Protein AF-A0A7S3RZK5-F1 (afdb_monomer_lite)

Radius of gyration: 21.41 Å; chains: 1; bounding box: 45×24×68 Å

Organism: NCBI:txid141414

Structure (mmCIF, N/CA/C/O backbone):
data_AF-A0A7S3RZK5-F1
#
_entry.id   AF-A0A7S3RZK5-F1
#
loop_
_atom_site.group_PDB
_atom_site.id
_atom_site.type_symbol
_atom_site.label_atom_id
_atom_site.label_alt_id
_atom_site.label_comp_id
_atom_site.label_asym_id
_atom_site.label_entity_id
_atom_site.label_seq_id
_atom_site.pdbx_PDB_ins_code
_atom_site.Cartn_x
_atom_site.Cartn_y
_atom_site.Cartn_z
_atom_site.occupancy
_atom_site.B_iso_or_equiv
_atom_site.auth_seq_id
_atom_site.auth_comp_id
_atom_site.auth_asym_id
_atom_site.auth_atom_id
_atom_site.pdbx_PDB_model_num
ATOM 1 N N . ASP A 1 1 ? 2.583 4.835 -4.599 1.00 79.00 1 ASP A N 1
ATOM 2 C CA . ASP A 1 1 ? 1.364 4.119 -5.020 1.00 79.00 1 ASP A CA 1
ATOM 3 C C . ASP A 1 1 ? 0.151 4.639 -4.247 1.00 79.00 1 ASP A C 1
ATOM 5 O O . ASP A 1 1 ? 0.311 5.021 -3.089 1.00 79.00 1 ASP A O 1
ATOM 9 N N . ALA A 1 2 ? -1.035 4.698 -4.861 1.00 76.56 2 ALA A N 1
ATOM 10 C CA . ALA A 1 2 ? -2.255 5.162 -4.192 1.00 76.56 2 ALA A CA 1
ATOM 11 C C . ALA A 1 2 ? -2.693 4.225 -3.050 1.00 76.56 2 ALA A C 1
ATOM 13 O O . ALA A 1 2 ? -3.245 4.700 -2.056 1.00 76.56 2 ALA A O 1
ATOM 14 N N . ASN A 1 3 ? -2.404 2.924 -3.165 1.00 83.25 3 ASN A N 1
ATOM 15 C CA . ASN A 1 3 ? -2.716 1.927 -2.141 1.00 83.25 3 ASN A CA 1
ATOM 16 C C . ASN A 1 3 ? -1.779 2.054 -0.932 1.00 83.25 3 ASN A C 1
ATOM 18 O O . ASN A 1 3 ? -2.255 2.138 0.197 1.00 83.25 3 ASN A O 1
ATOM 22 N N . ILE A 1 4 ? -0.468 2.194 -1.169 1.00 85.94 4 ILE A N 1
ATOM 23 C CA . ILE A 1 4 ? 0.538 2.445 -0.117 1.00 85.94 4 ILE A CA 1
ATOM 24 C C . ILE A 1 4 ? 0.202 3.734 0.648 1.00 85.94 4 ILE A C 1
ATOM 26 O O . ILE A 1 4 ? 0.128 3.735 1.873 1.00 85.94 4 ILE A O 1
ATOM 30 N N . GLY A 1 5 ? -0.125 4.819 -0.061 1.00 87.12 5 GLY A N 1
ATOM 31 C CA . GLY A 1 5 ? -0.511 6.075 0.590 1.00 87.12 5 GLY A CA 1
ATOM 32 C C . GLY A 1 5 ? -1.835 5.994 1.368 1.00 87.12 5 GLY A C 1
ATOM 33 O O . GLY A 1 5 ? -2.051 6.770 2.301 1.00 87.12 5 GLY A O 1
ATOM 34 N N . ALA A 1 6 ? -2.741 5.080 1.008 1.00 86.62 6 ALA A N 1
ATOM 35 C CA . ALA A 1 6 ? -3.950 4.813 1.786 1.00 86.62 6 ALA A CA 1
ATOM 36 C C . ALA A 1 6 ? -3.631 4.029 3.070 1.00 86.62 6 ALA A C 1
ATOM 38 O O . ALA A 1 6 ? -4.172 4.360 4.126 1.00 86.62 6 ALA A O 1
ATOM 39 N N . LEU A 1 7 ? -2.721 3.053 2.995 1.00 88.44 7 LEU A N 1
ATOM 40 C CA . LEU A 1 7 ? -2.244 2.283 4.145 1.00 88.44 7 LEU A CA 1
ATOM 41 C C . LEU A 1 7 ? -1.540 3.174 5.177 1.00 88.44 7 LEU A C 1
ATOM 43 O O . LEU A 1 7 ? -1.897 3.153 6.352 1.00 88.44 7 LEU A O 1
ATOM 47 N N . GLU A 1 8 ? -0.629 4.046 4.742 1.00 90.06 8 GLU A N 1
ATOM 48 C CA . GLU A 1 8 ? 0.073 4.988 5.629 1.00 90.06 8 GLU A CA 1
ATOM 49 C C . GLU A 1 8 ? -0.892 5.939 6.352 1.00 90.06 8 GLU A C 1
ATOM 51 O O . GLU A 1 8 ? -0.772 6.185 7.555 1.00 90.06 8 GLU A O 1
ATOM 56 N N . LYS A 1 9 ? -1.902 6.453 5.637 1.00 88.00 9 LYS A N 1
ATOM 57 C CA . LYS A 1 9 ? -2.946 7.302 6.231 1.00 88.00 9 LYS A CA 1
ATOM 58 C C . LYS A 1 9 ? -3.787 6.544 7.250 1.00 88.00 9 LYS A C 1
ATOM 60 O O . LYS A 1 9 ? -4.180 7.132 8.256 1.00 88.00 9 LYS A O 1
ATOM 65 N N . ALA A 1 10 ? -4.076 5.273 6.990 1.00 86.62 10 ALA A N 1
ATOM 66 C CA . ALA A 1 10 ? -4.800 4.428 7.923 1.00 86.62 10 ALA A CA 1
ATOM 67 C C . ALA A 1 10 ? -3.999 4.168 9.199 1.00 86.62 10 ALA A C 1
ATOM 69 O O . ALA A 1 10 ? -4.529 4.389 10.285 1.00 86.62 10 ALA A O 1
ATOM 70 N N . ILE A 1 11 ? -2.723 3.796 9.070 1.00 89.06 11 ILE A N 1
ATOM 71 C CA . ILE A 1 11 ? -1.801 3.615 10.200 1.00 89.06 11 ILE A CA 1
ATOM 72 C C . ILE A 1 11 ? -1.787 4.878 11.064 1.00 89.06 11 ILE A C 1
ATOM 74 O O . ILE A 1 11 ? -2.095 4.822 12.254 1.00 89.06 11 ILE A O 1
ATOM 78 N N . ALA A 1 12 ? -1.549 6.039 10.448 1.00 89.44 12 ALA A N 1
ATOM 79 C CA . ALA A 1 12 ? -1.495 7.311 11.162 1.00 89.44 12 ALA A CA 1
ATOM 80 C C . ALA A 1 12 ? -2.832 7.697 11.822 1.00 89.44 12 ALA A C 1
ATOM 82 O O . ALA A 1 12 ? -2.841 8.381 12.847 1.00 89.44 12 ALA A O 1
ATOM 83 N N . ALA A 1 13 ? -3.971 7.309 11.240 1.00 86.06 13 ALA A N 1
ATOM 84 C CA . ALA A 1 13 ? -5.282 7.556 11.831 1.00 86.06 13 ALA A CA 1
ATOM 85 C C . ALA A 1 13 ? -5.532 6.661 13.052 1.00 86.06 13 ALA A C 1
ATOM 87 O O . ALA A 1 13 ? -6.037 7.148 14.064 1.00 86.06 13 ALA A O 1
ATOM 88 N N . ILE A 1 14 ? -5.152 5.384 12.981 1.00 85.31 14 ILE A N 1
ATOM 89 C CA . ILE A 1 14 ? -5.329 4.422 14.075 1.00 85.31 14 ILE A CA 1
ATOM 90 C C . ILE A 1 14 ? -4.403 4.765 15.246 1.00 85.31 14 ILE A C 1
ATOM 92 O O . ILE A 1 14 ? -4.875 4.852 16.376 1.00 85.31 14 ILE A O 1
ATOM 96 N N . GLU A 1 15 ? -3.133 5.093 14.984 1.00 86.00 15 GLU A N 1
ATOM 97 C CA . GLU A 1 15 ? -2.169 5.517 16.016 1.00 86.00 15 GLU A CA 1
ATOM 98 C C . GLU A 1 15 ? -2.607 6.790 16.762 1.00 86.00 15 GLU A C 1
ATOM 100 O O . GLU A 1 15 ? -2.279 6.984 17.930 1.00 86.00 15 GLU A O 1
ATOM 105 N N . LYS A 1 16 ? -3.389 7.658 16.110 1.00 86.00 16 LYS A N 1
ATOM 106 C CA . LYS A 1 16 ? -3.956 8.876 16.713 1.00 86.00 16 LYS A CA 1
ATOM 107 C C . LYS A 1 16 ? -5.286 8.642 17.438 1.00 86.00 16 LYS A C 1
ATOM 109 O O . LYS A 1 16 ? -5.941 9.612 17.817 1.00 86.00 16 LYS A O 1
ATOM 114 N N . GLY A 1 17 ? -5.728 7.392 17.585 1.00 78.25 17 GLY A N 1
ATOM 115 C CA . GLY A 1 17 ? -7.019 7.054 18.191 1.00 78.25 17 GLY A CA 1
ATOM 116 C C . GLY A 1 17 ? -8.225 7.434 17.326 1.00 78.25 17 GLY A C 1
ATOM 117 O O . GLY A 1 17 ? -9.355 7.451 17.803 1.00 78.25 17 GLY A O 1
ATOM 118 N N . MET A 1 18 ? -8.015 7.730 16.039 1.00 78.50 18 MET A N 1
ATOM 119 C CA . MET A 1 18 ? -9.075 8.082 15.087 1.00 78.50 18 MET A CA 1
ATOM 120 C C . MET A 1 18 ? -9.575 6.865 14.291 1.00 78.50 18 MET A C 1
ATOM 122 O O . MET A 1 18 ? -10.191 7.033 13.237 1.00 78.50 18 MET A O 1
ATOM 126 N N . GLY A 1 19 ? -9.344 5.643 14.788 1.00 77.06 19 GLY A N 1
ATOM 127 C CA . GLY A 1 19 ? -9.740 4.394 14.127 1.00 77.06 19 GLY A CA 1
ATOM 128 C C . GLY A 1 19 ? -11.234 4.332 13.793 1.00 77.06 19 GLY A C 1
ATOM 129 O O . GLY A 1 19 ? -11.593 3.957 12.684 1.00 77.06 19 GLY A O 1
ATOM 130 N N . GLY A 1 20 ? -12.109 4.815 14.680 1.00 76.69 20 GLY A N 1
ATOM 131 C CA . GLY A 1 20 ? -13.554 4.868 14.412 1.00 76.69 20 GLY A CA 1
ATOM 132 C C . GLY A 1 20 ? -13.951 5.846 13.296 1.00 76.69 20 GLY A C 1
ATOM 133 O O . GLY A 1 20 ? -14.868 5.572 12.526 1.00 76.69 20 GLY A O 1
ATOM 134 N N . SER A 1 21 ? -13.232 6.966 13.156 1.00 80.12 21 SER A N 1
ATOM 135 C CA . SER A 1 21 ? -13.462 7.937 12.074 1.00 80.12 21 SER A CA 1
ATOM 136 C C . SER A 1 21 ? -12.925 7.419 10.738 1.00 80.12 21 SER A C 1
ATOM 138 O O . SER A 1 21 ? -13.557 7.609 9.699 1.00 80.12 21 SER A O 1
ATOM 140 N N . LEU A 1 22 ? -11.805 6.683 10.766 1.00 82.38 22 LEU A N 1
ATOM 141 C CA . LEU A 1 22 ? -11.221 6.031 9.594 1.00 82.38 22 LEU A CA 1
ATOM 142 C C . LEU A 1 22 ? -12.241 5.132 8.879 1.00 82.38 22 LEU A C 1
ATOM 144 O O . LEU A 1 22 ? -12.303 5.179 7.651 1.00 82.38 22 LEU A O 1
ATOM 148 N N . LEU A 1 23 ? -13.074 4.392 9.622 1.00 81.94 23 LEU A N 1
ATOM 149 C CA . LEU A 1 23 ? -14.101 3.489 9.074 1.00 81.94 23 LEU A CA 1
ATOM 150 C C . LEU A 1 23 ? -15.104 4.183 8.144 1.00 81.94 23 LEU A C 1
ATOM 152 O O . LEU A 1 23 ? -15.626 3.561 7.222 1.00 81.94 23 LEU A O 1
ATOM 156 N N . GLN A 1 24 ? -15.354 5.475 8.358 1.00 82.88 24 GLN A N 1
ATOM 157 C CA . GLN A 1 24 ? -16.284 6.270 7.549 1.00 82.88 24 GLN A CA 1
ATOM 158 C C . GLN A 1 24 ? -15.623 6.874 6.300 1.00 82.88 24 GLN A C 1
ATOM 160 O O . GLN A 1 24 ? -16.294 7.477 5.463 1.00 82.88 24 GLN A O 1
ATOM 165 N N . THR A 1 25 ? -14.303 6.744 6.156 1.00 84.75 25 THR A N 1
ATOM 166 C CA . THR A 1 25 ? -13.553 7.363 5.058 1.00 84.75 25 THR A CA 1
ATOM 167 C C . THR A 1 25 ? -13.433 6.450 3.840 1.00 84.75 25 THR A C 1
ATOM 169 O O . THR A 1 25 ? -13.527 5.223 3.918 1.00 84.75 25 THR A O 1
ATOM 172 N N . SER A 1 26 ? -13.121 7.048 2.690 1.00 84.00 26 SER A N 1
ATOM 173 C CA . SER A 1 26 ? -12.719 6.306 1.490 1.00 84.00 26 SER A CA 1
ATOM 174 C C . SER A 1 26 ? -11.466 5.451 1.714 1.00 84.00 26 SER A C 1
ATOM 176 O O . SER A 1 26 ? -11.321 4.416 1.068 1.00 8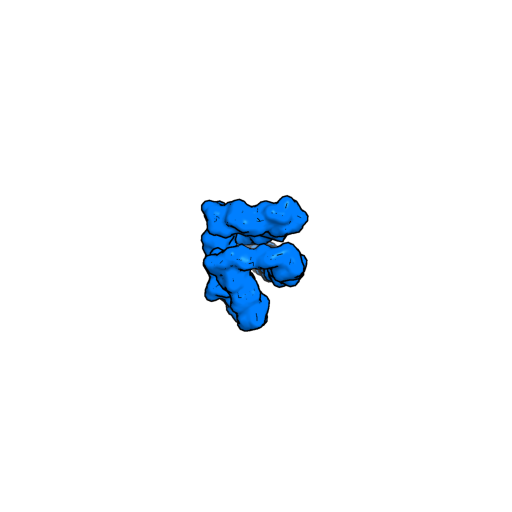4.00 26 SER A O 1
ATOM 178 N N . THR A 1 27 ? -10.599 5.823 2.662 1.00 84.56 27 THR A N 1
ATOM 179 C CA . THR A 1 27 ? -9.417 5.040 3.046 1.00 84.56 27 THR A CA 1
ATOM 180 C C . THR A 1 27 ? -9.805 3.659 3.576 1.00 84.56 27 THR A C 1
ATOM 182 O O . THR A 1 27 ? -9.201 2.673 3.165 1.00 84.56 27 THR A O 1
ATOM 185 N N . ALA A 1 28 ? -10.852 3.547 4.403 1.00 84.62 28 ALA A N 1
ATOM 186 C CA . ALA A 1 28 ? -11.341 2.249 4.880 1.00 84.62 28 ALA A CA 1
ATOM 187 C C . ALA A 1 28 ? -11.904 1.374 3.748 1.00 84.62 28 ALA A C 1
ATOM 189 O O . ALA A 1 28 ? -11.725 0.157 3.749 1.00 84.62 28 ALA A O 1
ATOM 190 N N . GLN A 1 29 ? -12.530 1.981 2.737 1.00 85.81 29 GLN A N 1
ATOM 191 C CA . GLN A 1 29 ? -12.998 1.249 1.555 1.00 85.81 29 GLN A CA 1
ATOM 192 C C . GLN A 1 29 ? -11.830 0.713 0.719 1.00 85.81 29 GLN A C 1
ATOM 194 O O . GLN A 1 29 ? -11.891 -0.411 0.221 1.00 85.81 29 GLN A O 1
ATOM 199 N N . THR A 1 30 ? -10.758 1.495 0.578 1.00 87.25 30 THR A N 1
ATOM 200 C CA . THR A 1 30 ? -9.526 1.047 -0.082 1.00 87.25 30 THR A CA 1
ATOM 201 C C . THR A 1 30 ? -8.860 -0.075 0.708 1.00 87.25 30 THR A C 1
ATOM 203 O O . THR A 1 30 ? -8.552 -1.108 0.126 1.00 87.25 30 THR A O 1
ATOM 206 N N . LEU A 1 31 ? -8.739 0.061 2.031 1.00 85.31 31 LEU A N 1
ATOM 207 C CA . LEU A 1 31 ? -8.223 -0.992 2.910 1.00 85.31 31 LEU A CA 1
ATOM 208 C C . LEU A 1 31 ? -8.994 -2.300 2.776 1.00 85.31 31 LEU A C 1
ATOM 210 O O . LEU A 1 31 ? -8.388 -3.353 2.640 1.00 85.31 31 LEU A O 1
ATOM 214 N N . LYS A 1 32 ? -10.329 -2.236 2.758 1.00 86.44 32 LYS A N 1
ATOM 215 C CA . LYS A 1 32 ? -11.168 -3.420 2.567 1.00 86.44 32 LYS A CA 1
ATOM 216 C C . LYS A 1 32 ? -10.877 -4.109 1.235 1.00 86.44 32 LYS A C 1
ATOM 218 O O . LYS A 1 32 ? -10.832 -5.331 1.175 1.00 86.44 32 LYS A O 1
ATOM 223 N N . LYS A 1 33 ? -10.677 -3.339 0.162 1.00 87.00 33 LYS A N 1
ATOM 224 C CA . LYS A 1 33 ? -10.318 -3.893 -1.152 1.00 87.00 33 LYS A CA 1
ATOM 225 C C . LYS A 1 33 ? -8.931 -4.521 -1.145 1.00 87.00 33 LYS A C 1
ATOM 227 O O . LYS A 1 33 ? -8.782 -5.595 -1.711 1.00 87.00 33 LYS A O 1
ATOM 232 N N . ILE A 1 34 ? -7.958 -3.881 -0.497 1.00 84.88 34 ILE A N 1
ATOM 233 C CA . ILE A 1 34 ? -6.602 -4.422 -0.360 1.00 84.88 34 ILE A CA 1
ATOM 234 C C . ILE A 1 34 ? -6.655 -5.723 0.447 1.00 84.88 34 ILE A C 1
ATOM 236 O O . ILE A 1 34 ? -6.260 -6.758 -0.065 1.00 84.88 34 ILE A O 1
ATOM 240 N N . ALA A 1 35 ? -7.275 -5.725 1.628 1.00 84.00 35 ALA A N 1
ATOM 241 C CA . ALA A 1 35 ? -7.410 -6.917 2.467 1.00 84.00 35 ALA A CA 1
ATOM 242 C C . ALA A 1 35 ? -8.165 -8.071 1.781 1.00 84.00 35 ALA A C 1
ATOM 244 O O . ALA A 1 35 ? -7.963 -9.224 2.131 1.00 84.00 35 ALA A O 1
ATOM 245 N N . LEU A 1 36 ? -9.042 -7.804 0.809 1.00 84.25 36 LEU A N 1
ATOM 246 C CA . LEU A 1 36 ? -9.708 -8.851 0.019 1.00 84.25 36 LEU A CA 1
ATOM 247 C C . LEU A 1 36 ? -8.911 -9.278 -1.225 1.00 84.25 36 LEU A C 1
ATOM 249 O O . LEU A 1 36 ? -9.119 -10.380 -1.727 1.00 84.25 36 LEU A O 1
ATOM 253 N N . GLY A 1 37 ? -8.059 -8.401 -1.752 1.00 81.56 37 GLY A N 1
ATOM 254 C CA . GLY A 1 37 ? -7.294 -8.619 -2.980 1.00 81.56 37 GLY A CA 1
ATOM 255 C C . GLY A 1 37 ? -5.895 -9.185 -2.748 1.00 81.56 37 GLY A C 1
ATOM 256 O O . GLY A 1 37 ? -5.382 -9.884 -3.625 1.00 81.56 37 GLY A O 1
ATOM 257 N N . GLU A 1 38 ? -5.306 -8.916 -1.583 1.00 79.81 38 GLU A N 1
ATOM 258 C CA . GLU A 1 38 ? -3.965 -9.362 -1.228 1.00 79.81 38 GLU A CA 1
ATOM 259 C C . GLU A 1 38 ? -3.967 -10.874 -1.026 1.00 79.81 38 GLU A C 1
ATOM 261 O O . GLU A 1 38 ? -4.700 -11.394 -0.179 1.00 79.81 38 GLU A O 1
ATOM 266 N N . LYS A 1 39 ? -3.189 -11.597 -1.831 1.00 73.31 39 LYS A N 1
ATOM 267 C CA . LYS A 1 39 ? -3.135 -13.064 -1.758 1.00 73.31 39 LYS A CA 1
ATOM 268 C C . LYS A 1 39 ? -2.180 -13.567 -0.687 1.00 73.31 39 LYS A C 1
ATOM 270 O O . LYS A 1 39 ? -2.448 -14.621 -0.127 1.00 73.31 39 LYS A O 1
ATOM 275 N N . ASP A 1 40 ? -1.136 -12.801 -0.400 1.00 77.00 40 ASP A N 1
ATOM 276 C CA . ASP A 1 40 ? -0.053 -13.220 0.491 1.00 77.00 40 ASP A CA 1
ATOM 277 C C . ASP A 1 40 ? -0.312 -12.847 1.961 1.00 77.00 40 ASP A C 1
ATOM 279 O O . ASP A 1 40 ? 0.409 -13.277 2.853 1.00 77.00 40 ASP A O 1
ATOM 283 N N . MET A 1 41 ? -1.405 -12.125 2.234 1.00 82.06 41 MET A N 1
ATOM 284 C CA . MET A 1 41 ? -1.851 -11.842 3.596 1.00 82.06 41 MET A CA 1
ATOM 285 C C . MET A 1 41 ? -2.338 -13.114 4.299 1.00 82.06 41 MET A C 1
ATOM 287 O O . MET A 1 41 ? -3.224 -13.813 3.788 1.00 82.06 41 MET A O 1
ATOM 291 N N . ILE A 1 42 ? -1.816 -13.340 5.508 1.00 86.44 42 ILE A N 1
ATOM 292 C CA . ILE A 1 42 ? -2.220 -14.423 6.409 1.00 86.44 42 ILE A CA 1
ATOM 293 C C . ILE A 1 42 ? -3.723 -14.310 6.705 1.00 86.44 42 ILE A C 1
ATOM 295 O O . ILE A 1 42 ? -4.254 -13.224 6.940 1.00 86.44 42 ILE A O 1
ATOM 299 N N . ASP A 1 43 ? -4.432 -15.441 6.687 1.00 86.19 43 ASP A N 1
ATOM 300 C CA . ASP A 1 43 ? -5.889 -15.461 6.873 1.00 86.19 43 ASP A CA 1
ATOM 301 C C . ASP A 1 43 ? -6.328 -14.869 8.220 1.00 86.19 43 ASP A C 1
ATOM 303 O O . ASP A 1 43 ? -7.356 -14.194 8.283 1.00 86.19 43 ASP A O 1
ATOM 307 N N . GLU A 1 44 ? -5.537 -15.072 9.275 1.00 86.69 44 GLU A N 1
ATOM 308 C CA . GLU A 1 44 ? -5.763 -14.489 10.601 1.00 86.69 44 GLU A CA 1
ATOM 309 C C . GLU A 1 44 ? -5.682 -12.957 10.559 1.00 86.69 44 GLU A C 1
ATOM 311 O O . GLU A 1 44 ? -6.646 -12.282 10.923 1.00 86.69 44 GLU A O 1
ATOM 316 N N . ASP A 1 45 ? -4.613 -12.402 9.985 1.00 88.31 45 ASP A N 1
ATOM 317 C CA . ASP A 1 45 ? -4.434 -10.956 9.808 1.00 88.31 45 ASP A CA 1
ATOM 318 C C . ASP A 1 45 ? -5.563 -10.333 8.989 1.00 88.31 45 ASP A 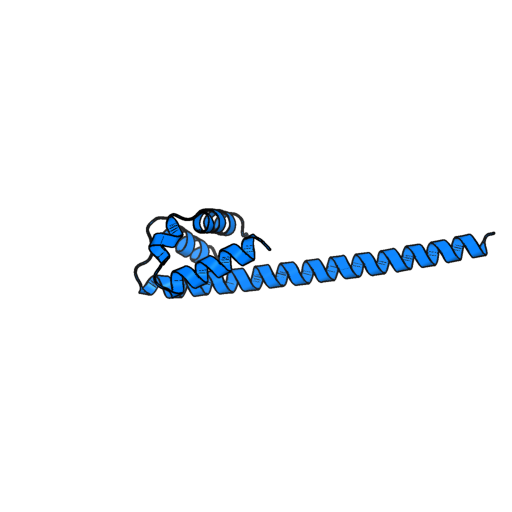C 1
ATOM 320 O O . ASP A 1 45 ? -6.091 -9.265 9.321 1.00 88.31 45 ASP A O 1
ATOM 324 N N . ARG A 1 46 ? -5.985 -11.032 7.931 1.00 88.12 46 ARG A N 1
ATOM 325 C CA . ARG A 1 46 ? -7.121 -10.636 7.098 1.00 88.12 46 ARG A CA 1
ATOM 326 C C . ARG A 1 46 ? -8.402 -10.581 7.915 1.00 88.12 46 ARG A C 1
ATOM 328 O O . ARG A 1 46 ? -9.177 -9.634 7.786 1.00 88.12 46 ARG A O 1
A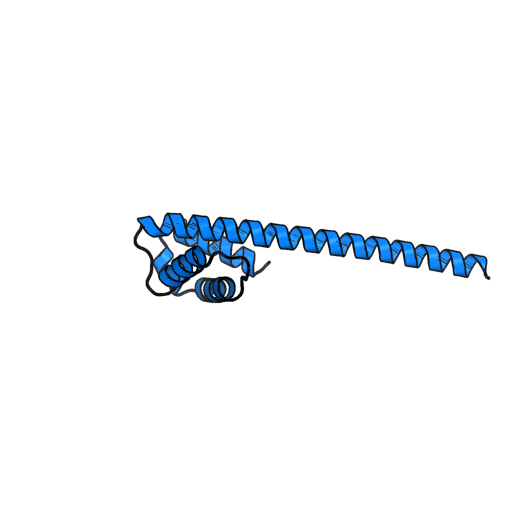TOM 335 N N . GLN A 1 47 ? -8.648 -11.588 8.744 1.00 86.62 47 GLN A N 1
ATOM 336 C CA . GLN A 1 47 ? -9.849 -11.676 9.564 1.00 86.62 47 GLN A CA 1
ATOM 337 C C . GLN A 1 47 ? -9.858 -10.608 10.666 1.00 86.62 47 GLN A C 1
ATOM 339 O O . GLN A 1 47 ? -10.905 -9.998 10.911 1.00 86.62 47 GLN A O 1
ATOM 344 N N . THR A 1 48 ? -8.697 -10.315 11.253 1.00 86.75 48 THR A N 1
ATOM 345 C CA . THR A 1 48 ? -8.485 -9.233 12.220 1.00 86.75 48 THR A CA 1
ATOM 346 C C . THR A 1 48 ? -8.738 -7.868 11.572 1.00 86.75 48 THR A C 1
ATOM 348 O O . THR A 1 48 ? -9.559 -7.090 12.068 1.00 86.75 48 THR A O 1
ATOM 351 N N . LEU A 1 49 ? -8.169 -7.609 10.389 1.00 86.00 49 LEU A N 1
ATOM 352 C CA . LEU A 1 49 ? -8.424 -6.393 9.604 1.00 86.00 49 LEU A CA 1
ATOM 353 C C . LEU A 1 49 ? -9.893 -6.230 9.214 1.00 86.00 49 LEU A C 1
ATOM 355 O O . LEU A 1 49 ? -10.457 -5.142 9.342 1.00 86.00 49 LEU A O 1
ATOM 359 N N . LEU A 1 50 ? -10.531 -7.294 8.729 1.00 85.38 50 LEU A N 1
ATOM 360 C CA . LEU A 1 50 ? -11.938 -7.255 8.337 1.00 85.38 50 LEU A CA 1
ATOM 361 C C . LEU A 1 50 ? -12.859 -7.047 9.542 1.00 85.38 50 LEU A C 1
ATOM 363 O O . LEU A 1 50 ? -13.838 -6.312 9.417 1.00 85.38 50 LEU A O 1
ATOM 367 N N . SER A 1 51 ? -12.536 -7.632 10.698 1.00 85.44 51 SER A N 1
ATOM 368 C CA . SER A 1 51 ? -13.280 -7.416 11.946 1.00 85.44 51 SER A CA 1
ATOM 369 C C . SER A 1 51 ? -13.169 -5.965 12.411 1.00 85.44 51 SER A C 1
ATOM 371 O O . SER A 1 51 ? -14.189 -5.330 12.683 1.00 85.44 51 SER A O 1
ATOM 373 N N . PHE A 1 52 ? -11.960 -5.395 12.380 1.00 85.88 52 PHE A N 1
ATOM 374 C CA . PHE A 1 52 ? -11.746 -3.970 12.636 1.00 85.88 52 PHE A CA 1
ATOM 375 C C . PHE A 1 52 ? -12.573 -3.090 11.692 1.00 85.88 52 PHE A C 1
ATOM 377 O O . PHE A 1 52 ? -13.264 -2.174 12.137 1.00 85.88 52 PHE A O 1
ATOM 384 N N . LEU A 1 53 ? -12.563 -3.401 10.392 1.00 83.88 53 LEU A N 1
ATOM 385 C CA . LEU A 1 53 ? -13.316 -2.660 9.378 1.00 83.88 53 LEU A CA 1
ATOM 386 C C . LEU A 1 53 ? -14.843 -2.821 9.501 1.00 83.88 53 LEU A C 1
ATOM 388 O O . LEU A 1 53 ? -15.581 -1.984 8.980 1.00 83.88 53 LEU A O 1
ATOM 392 N N . ALA A 1 54 ? -15.323 -3.886 10.150 1.00 81.75 54 ALA A N 1
ATOM 393 C CA . ALA A 1 54 ? -16.745 -4.190 10.297 1.00 81.75 54 ALA A CA 1
ATOM 394 C C . ALA A 1 54 ? -17.397 -3.546 11.531 1.00 81.75 54 ALA A C 1
ATOM 396 O O . ALA A 1 54 ? -18.603 -3.301 11.504 1.00 81.75 54 ALA A O 1
ATOM 397 N N . GLY A 1 55 ? -16.638 -3.267 12.593 1.00 72.81 55 GLY A N 1
ATOM 398 C CA . GLY A 1 55 ? -17.219 -2.794 13.857 1.00 72.81 55 GLY A CA 1
ATOM 399 C C . GLY A 1 55 ? -16.324 -1.922 14.734 1.00 72.81 55 GLY A C 1
ATOM 400 O O . GLY A 1 55 ? -16.802 -1.436 15.755 1.00 72.81 55 GLY A O 1
ATOM 401 N N . GLY A 1 56 ? -15.077 -1.665 14.329 1.00 66.19 56 GLY A N 1
ATOM 402 C CA . GLY A 1 56 ? -14.081 -0.979 15.152 1.00 66.19 56 GLY A CA 1
ATOM 403 C C . GLY A 1 56 ? -13.415 -1.906 16.172 1.00 66.19 56 GLY A C 1
ATOM 404 O O . GLY A 1 56 ? -13.997 -2.890 16.614 1.00 66.19 56 GLY A O 1
ATOM 405 N N . ALA A 1 57 ? -12.170 -1.581 16.512 1.00 58.12 57 ALA A N 1
ATOM 406 C CA . ALA A 1 57 ? -11.375 -2.248 17.538 1.00 58.12 57 ALA A CA 1
ATOM 407 C C . ALA A 1 57 ? -11.450 -1.461 18.851 1.00 58.12 57 ALA A C 1
ATOM 409 O O . ALA A 1 57 ? -11.318 -0.233 18.835 1.00 58.12 57 ALA A O 1
ATOM 410 N N . ASP A 1 58 ? -11.571 -2.163 19.978 1.00 58.75 58 ASP A N 1
ATOM 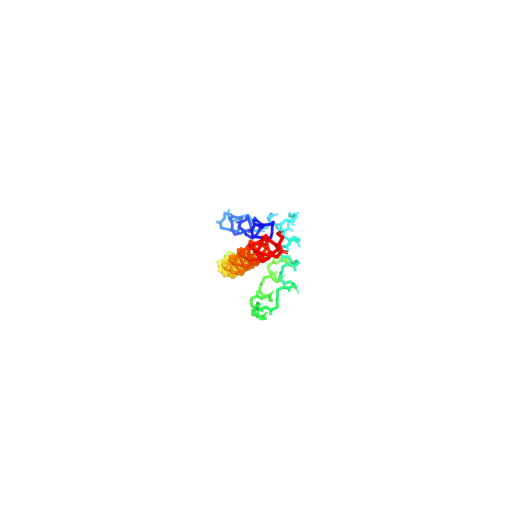411 C CA . ASP A 1 58 ? -11.187 -1.619 21.283 1.00 58.75 58 ASP A CA 1
ATOM 412 C C . ASP A 1 58 ? -9.673 -1.306 21.289 1.00 58.75 58 ASP A C 1
ATOM 414 O O . ASP A 1 58 ? -8.905 -1.863 20.499 1.00 58.75 58 ASP A O 1
ATOM 418 N N . GLY A 1 59 ? -9.229 -0.371 22.136 1.00 60.28 59 GLY A N 1
ATOM 419 C CA . GLY A 1 59 ? -7.874 0.209 22.099 1.00 60.28 59 GLY A CA 1
ATOM 420 C C . GLY A 1 59 ? -6.723 -0.806 21.989 1.00 60.28 59 GLY A C 1
ATOM 421 O O . GLY A 1 59 ? -5.788 -0.568 21.224 1.00 60.28 59 GLY A O 1
ATOM 422 N N . GLU A 1 60 ? -6.817 -1.958 22.659 1.00 63.69 60 GLU A N 1
ATOM 423 C CA . GLU A 1 60 ? -5.840 -3.053 22.563 1.00 63.69 60 GLU A CA 1
ATOM 424 C C . GLU A 1 60 ? -5.688 -3.647 21.146 1.00 63.69 60 GLU A C 1
ATOM 426 O O . GLU A 1 60 ? -4.566 -3.888 20.703 1.00 63.69 60 GLU A O 1
ATOM 431 N N . GLN A 1 61 ? -6.778 -3.827 20.394 1.00 72.12 61 GLN A N 1
ATOM 432 C CA . GLN A 1 61 ? -6.749 -4.395 19.033 1.00 72.12 61 GLN A CA 1
ATOM 433 C C . GLN A 1 61 ? -6.184 -3.412 17.994 1.00 72.12 61 GLN A C 1
ATOM 435 O O . GLN A 1 61 ? -5.744 -3.806 16.915 1.00 72.12 61 GLN A O 1
ATOM 440 N N . SER A 1 62 ? -6.152 -2.115 18.311 1.00 78.50 62 SER A N 1
ATOM 441 C CA . SER A 1 62 ? -5.629 -1.089 17.401 1.00 78.50 62 SER A CA 1
ATOM 442 C C . SER A 1 62 ? -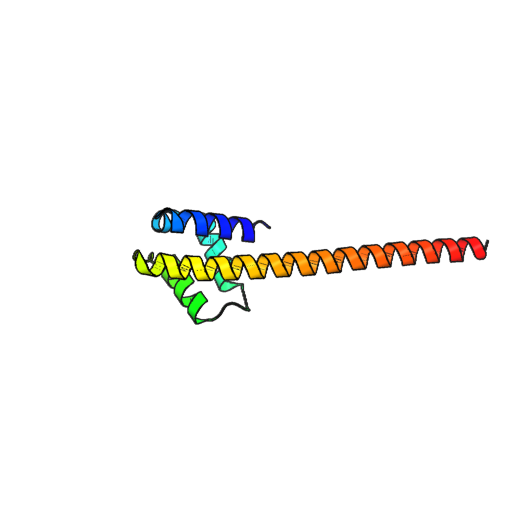4.117 -1.218 17.178 1.00 78.50 62 SER A C 1
ATOM 444 O O . SER A 1 62 ? -3.632 -0.899 16.094 1.00 78.50 62 SER A O 1
ATOM 446 N N . GLY A 1 63 ? -3.368 -1.706 18.175 1.00 83.19 63 GLY A N 1
ATOM 447 C CA . GLY A 1 63 ? -1.921 -1.921 18.059 1.00 83.19 63 GLY A CA 1
ATOM 448 C C . GLY A 1 63 ? -1.564 -3.066 17.110 1.00 83.19 63 GLY A C 1
ATOM 449 O O . GLY A 1 63 ? -0.661 -2.931 16.287 1.00 83.19 63 GLY A O 1
ATOM 450 N N . GLU A 1 64 ? -2.320 -4.158 17.181 1.00 86.31 64 GLU A N 1
ATOM 451 C CA . GLU A 1 64 ? -2.170 -5.318 16.300 1.00 86.31 64 GLU A CA 1
ATOM 452 C C . GLU A 1 64 ? -2.520 -4.964 14.849 1.00 86.31 64 GLU A C 1
ATOM 454 O O . GLU A 1 64 ? -1.722 -5.205 13.946 1.00 86.31 64 GLU A O 1
ATOM 459 N N . ILE A 1 65 ? -3.639 -4.260 14.629 1.00 87.75 65 ILE A N 1
ATOM 460 C CA . ILE A 1 65 ? -4.027 -3.758 13.300 1.00 87.75 65 ILE A CA 1
ATOM 461 C C . ILE A 1 65 ? -2.934 -2.867 12.702 1.00 87.75 65 ILE A C 1
ATOM 463 O O . ILE A 1 65 ? -2.635 -2.964 11.513 1.00 87.75 65 ILE A O 1
ATOM 467 N N . VAL A 1 66 ? -2.317 -1.994 13.503 1.00 89.38 66 VAL A N 1
ATOM 468 C CA . VAL A 1 66 ? -1.199 -1.157 13.040 1.00 89.38 66 VAL A CA 1
ATOM 469 C C . VAL A 1 66 ? 0.003 -2.008 12.629 1.00 89.38 66 VAL A C 1
ATOM 471 O O . VAL A 1 66 ? 0.647 -1.676 11.635 1.00 89.38 66 VAL A O 1
ATOM 474 N N . GLY A 1 67 ? 0.299 -3.087 13.358 1.00 90.56 67 GLY A N 1
ATOM 475 C CA . GLY A 1 67 ? 1.342 -4.050 12.997 1.00 90.56 67 GLY A CA 1
ATOM 476 C C . GLY A 1 67 ? 1.084 -4.679 11.630 1.00 90.56 67 GLY A C 1
ATOM 477 O O . GLY A 1 67 ? 1.906 -4.528 10.728 1.00 90.56 67 GLY A O 1
ATOM 478 N N . ILE A 1 68 ? -0.106 -5.255 11.452 1.00 89.94 68 ILE A N 1
ATOM 479 C CA . ILE A 1 68 ? -0.536 -5.884 10.196 1.00 89.94 68 ILE A CA 1
ATOM 480 C C . ILE A 1 68 ? -0.459 -4.890 9.029 1.00 89.94 68 ILE A C 1
ATOM 482 O O . ILE A 1 68 ? 0.078 -5.186 7.963 1.00 89.94 68 ILE A O 1
ATOM 486 N N . LEU A 1 69 ? -0.968 -3.668 9.222 1.00 89.00 69 LEU A N 1
ATOM 487 C CA . LEU A 1 69 ? -0.933 -2.639 8.183 1.00 89.00 69 LEU A CA 1
ATOM 488 C C . LEU A 1 69 ? 0.498 -2.220 7.825 1.00 89.00 69 LEU A C 1
ATOM 490 O O . LEU A 1 69 ? 0.763 -1.919 6.659 1.00 89.00 69 LEU A O 1
ATOM 494 N N . LYS A 1 70 ? 1.420 -2.175 8.795 1.00 91.19 70 LYS A N 1
ATOM 495 C CA . LYS A 1 70 ? 2.836 -1.848 8.555 1.00 91.19 70 LYS A CA 1
ATOM 496 C C . LYS A 1 70 ? 3.543 -2.943 7.768 1.00 91.19 70 LYS A C 1
ATOM 498 O O . LYS A 1 70 ? 4.272 -2.617 6.834 1.00 91.19 70 LYS A O 1
ATOM 503 N N . GLU A 1 71 ? 3.308 -4.202 8.119 1.00 90.50 71 GLU A N 1
ATOM 504 C CA . GLU A 1 71 ? 3.855 -5.351 7.397 1.00 90.50 71 GLU A CA 1
ATOM 505 C C . GLU A 1 71 ? 3.381 -5.345 5.942 1.00 90.50 71 GLU A C 1
ATOM 507 O O . GLU A 1 71 ? 4.202 -5.247 5.030 1.00 90.50 71 GLU A O 1
ATOM 512 N N . LEU A 1 72 ? 2.067 -5.235 5.733 1.00 88.38 72 LEU A N 1
ATOM 513 C CA . LEU A 1 72 ? 1.464 -5.111 4.407 1.00 88.38 72 LEU A CA 1
ATOM 514 C C . LEU A 1 72 ? 2.037 -3.934 3.601 1.00 88.38 72 LEU A C 1
ATOM 516 O O . LEU A 1 72 ? 2.340 -4.061 2.417 1.00 88.38 72 LEU A O 1
ATOM 520 N N . THR A 1 73 ? 2.214 -2.773 4.238 1.00 89.19 73 THR A N 1
ATOM 521 C CA . THR A 1 73 ? 2.807 -1.598 3.580 1.00 89.19 73 THR A CA 1
ATOM 522 C C . THR A 1 73 ? 4.242 -1.879 3.142 1.00 89.19 73 THR A C 1
ATOM 524 O O . THR A 1 73 ? 4.628 -1.505 2.033 1.00 89.19 73 THR A O 1
ATOM 527 N N . SER A 1 74 ? 5.034 -2.539 3.992 1.00 90.00 74 SER A N 1
ATOM 528 C CA . SER A 1 74 ? 6.427 -2.862 3.686 1.00 90.00 74 SER A CA 1
ATOM 529 C C . SER A 1 74 ? 6.540 -3.868 2.545 1.00 90.00 74 SER A C 1
ATOM 531 O O . SER A 1 74 ? 7.397 -3.705 1.677 1.00 90.00 74 SER A O 1
ATOM 533 N N . GLU A 1 75 ? 5.686 -4.890 2.523 1.00 88.19 75 GLU A N 1
ATOM 534 C CA . GLU A 1 75 ? 5.669 -5.893 1.457 1.00 88.19 75 GLU A CA 1
ATOM 535 C C . GLU A 1 75 ? 5.222 -5.297 0.119 1.00 88.19 75 GLU A C 1
ATOM 537 O O . GLU A 1 75 ? 5.875 -5.514 -0.907 1.00 88.19 75 GLU A O 1
ATOM 542 N N . MET A 1 76 ? 4.177 -4.462 0.122 1.00 86.50 76 MET A N 1
ATOM 543 C CA . MET A 1 76 ? 3.737 -3.748 -1.079 1.00 86.50 76 MET A CA 1
ATOM 544 C C . MET A 1 76 ? 4.814 -2.790 -1.603 1.00 86.50 76 MET A C 1
ATOM 546 O O . MET A 1 76 ? 5.042 -2.714 -2.812 1.00 86.50 76 MET A O 1
ATOM 550 N N . ALA A 1 77 ? 5.497 -2.061 -0.714 1.00 88.88 77 ALA A N 1
ATOM 551 C CA . ALA A 1 77 ? 6.583 -1.160 -1.096 1.00 88.88 77 ALA A CA 1
ATOM 552 C C . ALA A 1 77 ? 7.776 -1.919 -1.691 1.00 88.88 77 ALA A C 1
ATOM 554 O O . ALA A 1 77 ? 8.345 -1.475 -2.689 1.00 88.88 77 ALA A O 1
ATOM 555 N N . LYS A 1 78 ? 8.118 -3.079 -1.120 1.00 89.56 78 LYS A N 1
ATOM 556 C CA . LYS A 1 78 ? 9.171 -3.952 -1.643 1.00 89.56 78 LYS A CA 1
ATOM 557 C C . LYS A 1 78 ? 8.812 -4.493 -3.026 1.00 89.56 78 LYS A C 1
ATOM 559 O O . LYS A 1 78 ? 9.595 -4.341 -3.954 1.00 89.56 78 LYS A O 1
ATOM 564 N N . THR A 1 79 ? 7.605 -5.029 -3.188 1.00 87.25 79 THR A N 1
ATOM 565 C CA . THR A 1 79 ? 7.127 -5.557 -4.476 1.00 87.25 79 THR A CA 1
ATOM 566 C C . THR A 1 79 ? 7.134 -4.482 -5.564 1.00 87.25 79 THR A C 1
ATOM 568 O O . THR A 1 79 ? 7.533 -4.740 -6.699 1.00 87.25 79 THR A O 1
ATOM 571 N N . LEU A 1 80 ? 6.741 -3.250 -5.220 1.00 87.62 80 LEU A N 1
ATOM 572 C CA . LEU A 1 80 ? 6.798 -2.116 -6.140 1.00 87.62 80 LEU A CA 1
ATOM 573 C C . LEU A 1 80 ? 8.239 -1.766 -6.539 1.00 87.62 80 LEU A C 1
ATOM 575 O O . LEU A 1 80 ? 8.492 -1.482 -7.711 1.00 87.62 80 LEU A O 1
ATOM 579 N N . ALA A 1 81 ? 9.172 -1.774 -5.585 1.00 89.50 81 ALA A N 1
ATOM 580 C CA . ALA A 1 81 ? 10.582 -1.507 -5.851 1.00 89.50 81 ALA A CA 1
ATOM 581 C C . ALA A 1 81 ? 11.191 -2.579 -6.769 1.00 89.50 81 ALA A C 1
ATOM 583 O O . ALA A 1 81 ? 11.763 -2.228 -7.800 1.00 89.50 81 ALA A O 1
ATOM 584 N N . ASP A 1 82 ? 10.972 -3.859 -6.460 1.00 90.00 82 ASP A N 1
ATOM 585 C CA . ASP A 1 82 ? 11.478 -4.995 -7.240 1.00 90.00 82 ASP A CA 1
ATOM 586 C C . ASP A 1 82 ? 10.926 -4.981 -8.682 1.00 90.00 82 ASP A C 1
ATOM 588 O O . ASP A 1 82 ? 11.657 -5.204 -9.655 1.00 90.00 82 ASP A O 1
ATOM 592 N N . ALA A 1 83 ? 9.637 -4.659 -8.849 1.00 88.25 83 ALA A N 1
ATOM 593 C CA . ALA A 1 83 ? 9.015 -4.511 -10.165 1.00 88.25 83 ALA A CA 1
ATOM 594 C C . ALA A 1 83 ? 9.601 -3.328 -10.955 1.00 88.25 83 ALA A C 1
ATOM 596 O O . ALA A 1 83 ? 9.883 -3.464 -12.146 1.00 88.25 83 ALA A O 1
ATOM 597 N N . THR A 1 84 ? 9.833 -2.192 -10.290 1.00 91.00 84 THR A N 1
ATOM 598 C CA . THR A 1 84 ? 10.427 -0.994 -10.907 1.00 91.00 84 THR A CA 1
ATOM 599 C C . THR A 1 84 ? 11.871 -1.249 -11.346 1.00 91.00 84 THR A C 1
ATOM 601 O O . THR A 1 84 ? 12.281 -0.818 -12.425 1.00 91.00 84 THR A O 1
ATOM 604 N N . GLU A 1 85 ? 12.651 -1.965 -10.535 1.00 92.56 85 GLU A N 1
ATOM 605 C CA . GLU A 1 85 ? 14.022 -2.353 -10.874 1.00 92.56 85 GLU A CA 1
ATOM 606 C C . GLU A 1 85 ? 14.042 -3.297 -12.080 1.00 92.56 85 GLU A C 1
ATOM 608 O O . GLU A 1 85 ? 14.792 -3.074 -13.033 1.00 92.56 85 GLU A O 1
ATOM 613 N N . THR A 1 86 ? 13.154 -4.294 -12.089 1.00 93.19 86 THR A N 1
ATOM 614 C CA . THR A 1 86 ? 13.004 -5.228 -13.213 1.00 93.19 86 THR A CA 1
ATOM 615 C C . THR A 1 86 ? 12.638 -4.499 -14.508 1.00 93.19 86 THR A C 1
ATOM 617 O O . THR A 1 86 ? 13.238 -4.753 -15.555 1.00 93.19 86 THR A O 1
ATOM 620 N N . GLU A 1 87 ? 11.680 -3.570 -14.453 1.00 92.25 87 GLU A N 1
ATOM 621 C CA . GLU A 1 87 ? 11.279 -2.757 -15.605 1.00 92.25 87 GLU A CA 1
ATOM 622 C C . GLU A 1 87 ? 12.433 -1.875 -16.099 1.00 92.25 87 GLU A C 1
ATOM 624 O O . GLU A 1 87 ? 12.722 -1.839 -17.296 1.00 92.25 87 GLU A O 1
ATOM 629 N N . THR A 1 88 ? 13.152 -1.224 -15.183 1.00 92.19 88 THR A N 1
ATOM 630 C CA . THR A 1 88 ? 14.307 -0.379 -15.520 1.00 92.19 88 THR A CA 1
ATOM 631 C C . THR A 1 88 ? 15.416 -1.191 -16.193 1.00 92.19 88 THR A C 1
ATOM 633 O O . THR A 1 88 ? 15.964 -0.761 -17.210 1.00 92.19 88 THR A O 1
ATOM 636 N N . GLY A 1 89 ? 15.710 -2.394 -15.690 1.00 91.50 89 GLY A N 1
ATOM 637 C CA . GLY A 1 89 ? 16.669 -3.304 -16.317 1.00 91.50 89 GLY A CA 1
ATOM 638 C C . GLY A 1 89 ? 16.225 -3.757 -17.712 1.00 91.50 89 GLY A C 1
ATOM 639 O O . GLY A 1 89 ? 17.033 -3.798 -18.641 1.00 91.50 89 GLY A O 1
ATOM 640 N N . ALA A 1 90 ? 14.932 -4.033 -17.904 1.00 93.12 90 ALA A N 1
ATOM 641 C CA . ALA A 1 90 ? 14.385 -4.379 -19.215 1.00 93.12 90 ALA A CA 1
ATOM 642 C C . ALA A 1 90 ? 14.501 -3.225 -20.228 1.00 93.12 90 ALA A C 1
ATOM 644 O O . ALA A 1 90 ? 14.835 -3.467 -21.390 1.00 93.12 90 ALA A O 1
ATOM 645 N N . ILE A 1 91 ? 14.284 -1.978 -19.792 1.00 92.56 91 ILE A N 1
ATOM 646 C CA . ILE A 1 91 ? 14.481 -0.782 -20.624 1.00 92.56 91 ILE A CA 1
ATOM 647 C C . ILE A 1 91 ? 15.946 -0.669 -21.056 1.00 92.56 91 ILE A C 1
ATOM 649 O O . ILE A 1 91 ? 16.213 -0.508 -22.245 1.00 92.56 91 ILE A O 1
ATOM 653 N N . GLN A 1 92 ? 16.892 -0.822 -20.127 1.00 93.06 92 GLN A N 1
ATOM 654 C CA . GLN A 1 92 ? 18.324 -0.761 -20.442 1.00 93.06 92 GLN A CA 1
ATOM 655 C C . GLN A 1 92 ? 18.728 -1.830 -21.465 1.00 93.06 92 GLN A C 1
ATOM 657 O O . GLN A 1 92 ? 19.356 -1.513 -22.476 1.00 93.06 92 GLN A O 1
ATOM 662 N N . MET A 1 93 ? 18.298 -3.081 -21.269 1.00 92.12 93 MET A N 1
ATOM 663 C CA . MET A 1 93 ? 18.557 -4.159 -22.232 1.00 92.12 93 MET A CA 1
ATOM 664 C C . MET A 1 93 ? 17.967 -3.859 -23.618 1.00 92.12 93 MET A C 1
ATOM 666 O O . MET A 1 93 ? 1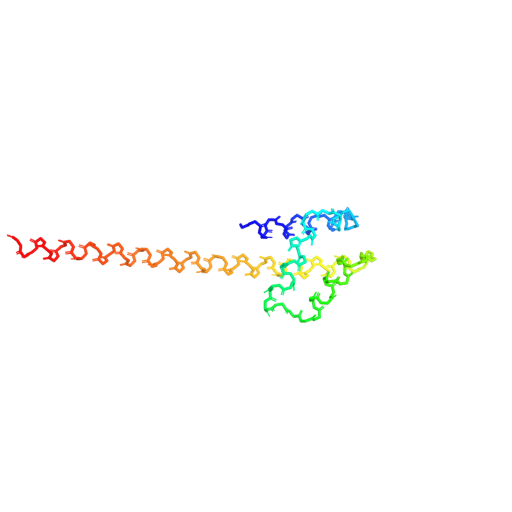8.582 -4.166 -24.642 1.00 92.12 93 MET A O 1
ATOM 670 N N . LEU A 1 94 ? 16.779 -3.249 -23.675 1.00 91.81 94 LEU A N 1
ATOM 671 C CA . LEU A 1 94 ? 16.153 -2.857 -24.935 1.00 91.81 94 LEU A CA 1
ATOM 672 C C . LEU A 1 94 ? 16.944 -1.744 -25.638 1.00 91.81 94 LEU A C 1
ATOM 674 O O . LEU A 1 94 ? 17.149 -1.812 -26.852 1.00 91.81 94 LEU A O 1
ATOM 678 N N . GLU A 1 95 ? 17.410 -0.737 -24.900 1.00 93.75 95 GLU A N 1
ATOM 679 C CA . GLU A 1 95 ? 18.239 0.346 -25.439 1.00 93.75 95 GLU A CA 1
ATOM 680 C C . GLU A 1 95 ? 19.565 -0.178 -26.002 1.00 93.75 95 GLU A C 1
ATOM 682 O O . GLU A 1 95 ? 19.957 0.194 -27.115 1.00 93.75 95 GLU A O 1
ATOM 687 N N . GLU A 1 96 ? 20.220 -1.096 -25.290 1.00 93.06 96 GLU A N 1
ATOM 688 C CA . GLU A 1 96 ? 21.435 -1.769 -25.753 1.00 93.06 96 GLU A CA 1
ATOM 689 C C . GLU A 1 96 ? 21.190 -2.575 -27.032 1.00 93.06 96 GLU A C 1
ATOM 691 O O . GLU A 1 96 ? 21.963 -2.473 -27.992 1.00 93.06 96 GLU A O 1
ATOM 696 N N . LEU A 1 97 ? 20.082 -3.322 -27.097 1.00 92.56 97 LEU A N 1
ATOM 697 C CA . LEU A 1 97 ? 19.701 -4.082 -28.285 1.00 92.56 97 LEU A CA 1
ATOM 698 C C . LEU A 1 97 ? 19.458 -3.160 -29.486 1.00 92.56 97 LEU A C 1
ATOM 700 O O . LEU A 1 97 ? 19.943 -3.433 -30.586 1.00 92.56 97 LEU A O 1
ATOM 704 N N . LEU A 1 98 ? 18.752 -2.043 -29.293 1.00 93.00 98 LEU A N 1
ATOM 705 C CA . LEU A 1 98 ? 18.523 -1.056 -30.349 1.00 93.00 98 LEU A CA 1
ATOM 706 C C . LEU A 1 98 ? 19.830 -0.409 -30.819 1.00 93.00 98 LEU A C 1
ATOM 708 O O . LEU A 1 98 ? 20.019 -0.210 -32.021 1.00 93.00 98 LEU A O 1
ATOM 712 N N . ALA A 1 99 ? 20.747 -0.095 -29.903 1.00 92.69 99 ALA A N 1
ATOM 713 C CA . ALA A 1 99 ? 22.061 0.438 -30.245 1.00 92.69 99 ALA A CA 1
ATOM 714 C C . ALA A 1 99 ? 22.896 -0.578 -31.043 1.00 92.69 99 ALA A C 1
ATOM 716 O O . ALA A 1 99 ? 23.500 -0.216 -32.057 1.00 92.69 99 ALA A O 1
ATOM 717 N N . ALA A 1 100 ? 22.891 -1.851 -30.637 1.00 91.44 100 ALA A N 1
ATOM 718 C CA . ALA A 1 100 ? 23.548 -2.934 -31.362 1.00 91.44 100 ALA A CA 1
ATOM 719 C C . ALA A 1 100 ? 22.955 -3.111 -32.768 1.00 91.44 100 ALA A C 1
ATOM 721 O O . ALA A 1 100 ? 23.701 -3.154 -33.744 1.00 91.44 100 ALA A O 1
ATOM 722 N N . LYS A 1 101 ? 21.622 -3.103 -32.894 1.00 88.31 101 LYS A N 1
ATOM 723 C CA . LYS A 1 101 ? 20.932 -3.165 -34.191 1.00 88.31 101 LYS A CA 1
ATOM 724 C C . LYS A 1 101 ? 21.257 -1.983 -35.098 1.00 88.31 101 LYS A C 1
ATOM 726 O O . LYS A 1 101 ? 21.487 -2.177 -36.287 1.00 88.31 101 LYS A O 1
ATOM 731 N N . LYS A 1 102 ? 21.345 -0.764 -34.562 1.00 90.75 102 LYS A N 1
ATOM 732 C CA . LYS A 1 102 ? 21.776 0.410 -35.341 1.00 90.75 102 LYS A CA 1
ATOM 733 C C . LYS A 1 102 ? 23.214 0.267 -35.846 1.00 90.75 102 LYS A C 1
ATOM 735 O O . LYS A 1 102 ? 23.474 0.600 -36.999 1.00 90.75 102 LYS A O 1
ATOM 740 N N . LYS A 1 103 ? 24.132 -0.243 -35.016 1.00 88.50 103 LYS A N 1
ATOM 741 C CA . LYS A 1 103 ? 25.516 -0.534 -35.436 1.00 88.50 103 LYS A CA 1
ATOM 742 C C . LYS A 1 103 ? 25.568 -1.612 -36.519 1.00 88.50 103 LYS A C 1
ATOM 744 O O . LYS A 1 103 ? 26.317 -1.454 -37.473 1.00 88.50 103 LYS A O 1
ATOM 749 N N . GLU A 1 104 ? 24.768 -2.668 -36.383 1.00 85.25 104 GLU A N 1
ATOM 750 C CA . GLU A 1 104 ? 24.645 -3.740 -37.379 1.00 85.25 104 GLU A CA 1
ATOM 751 C C . GLU A 1 104 ? 24.196 -3.182 -38.737 1.00 85.25 104 GLU A C 1
ATOM 753 O O . GLU A 1 104 ? 24.851 -3.431 -39.742 1.00 85.25 104 GLU A O 1
ATOM 758 N N . ILE A 1 105 ? 23.141 -2.358 -38.762 1.00 86.19 105 ILE A N 1
ATOM 759 C CA . ILE A 1 105 ? 22.658 -1.711 -39.992 1.00 86.19 105 ILE A CA 1
ATOM 760 C C . ILE A 1 105 ? 23.751 -0.828 -40.608 1.00 86.19 105 ILE A C 1
ATOM 762 O O . ILE A 1 105 ? 24.030 -0.948 -41.797 1.00 86.19 105 ILE A O 1
ATOM 766 N N . ALA A 1 106 ? 24.404 0.017 -39.805 1.00 85.00 106 ALA A N 1
ATOM 767 C CA . ALA A 1 106 ? 25.462 0.904 -40.288 1.00 85.00 106 ALA A CA 1
ATOM 768 C C . ALA A 1 106 ? 26.679 0.148 -40.849 1.00 85.00 106 ALA A C 1
ATOM 770 O O . ALA A 1 106 ? 27.336 0.651 -41.747 1.00 85.00 106 ALA A O 1
ATOM 771 N N . ALA A 1 107 ? 26.982 -1.052 -40.346 1.00 81.81 107 ALA A N 1
ATOM 772 C CA . ALA A 1 107 ? 28.053 -1.891 -40.884 1.00 81.81 107 ALA A CA 1
ATOM 773 C C . ALA A 1 107 ? 27.688 -2.562 -42.224 1.00 81.81 107 ALA A C 1
ATOM 775 O O . ALA A 1 107 ? 28.577 -3.038 -42.927 1.00 81.81 107 ALA A O 1
ATOM 776 N N . LEU A 1 108 ? 26.397 -2.629 -42.561 1.00 77.12 108 LEU A N 1
ATOM 777 C CA . LEU A 1 108 ? 25.869 -3.249 -43.779 1.00 77.12 108 LEU A CA 1
ATOM 778 C C . LEU A 1 108 ? 25.524 -2.231 -44.885 1.00 77.12 108 LEU A C 1
ATOM 780 O O . LEU A 1 108 ? 24.997 -2.639 -45.920 1.00 77.12 108 LEU A O 1
ATOM 784 N N . THR A 1 109 ? 25.796 -0.935 -44.677 1.00 64.06 109 THR A N 1
ATOM 785 C CA . THR A 1 109 ? 25.563 0.150 -45.656 1.00 64.06 109 THR A CA 1
ATOM 786 C C . THR A 1 109 ? 26.868 0.836 -46.025 1.00 64.06 109 THR A C 1
ATOM 788 O O . THR A 1 109 ? 27.024 1.173 -47.219 1.00 64.06 109 THR A O 1
#

Secondary structure (DSSP, 8-state):
-HHHHHHHHHHHHHHTT-HHHHTTSHHHHHHHHHHHH-SSS-HHHHHHHHHHHHH---HHHHHHHHHHHHHHHHHHHHHHHHHHHHHHHHHHHHHHHHHHHHHHHHHT-

Foldseek 3Di:
DVLLVLLVVQLVCLVVVNLVVNLVDVSLVSQLVCLVVPPPQDPVLSVLSVVCSVPHDDNVSSVVVSVSSVVVSVVVVVVVVVVVVVVVVVVVVVVVVVVVVVVVVVVVD

Sequence (109 aa):
DANIGALEKAIAAIEKGMGGSLLQTSTAQTLKKIALGEKDMIDEDRQTLLSFLAGGADGEQSGEIVGILKELTSEMAKTLADATETETGAIQMLEELLAAKKKEIAALT

pLDDT: mean 84.92, std 7.32, range [58.12, 93.75]